Protein AF-X1F6V5-F1 (afdb_monomer_lite)

Foldseek 3Di:
DDPLQVVLLVLLLVLVLLLQVLDPPHDPCVNVVLVPDPDLLVNLLVLLVPDPDDPVLSVVLVPPPDSSVSSVSSSVVSVVSSVVSVVVVVVVVVVVVVVVVVVVVVVVVVVVVVVCVVVCVVVVVVVVVVVVVVVCVVVVDDPPPDD

Secondary structure (DSSP, 8-state):
--HHHHHHHHHHHHHHHHHHHH-TTS-THHHHHHHT---HHHHHHHHHHHS---HHHHHHHHH---HHHHHHHHHHHHHHHHHHHHHHHHHHHHHHHHHHHHHHHHHHHHHHHHHHHHTTHHHHHHHHHHHHHHHHHHTT-------

Radius of gyration: 32.86 Å; chains: 1; bounding box: 62×50×83 Å

Structure (mmCIF, N/CA/C/O backbone):
data_AF-X1F6V5-F1
#
_entry.id   AF-X1F6V5-F1
#
loop_
_atom_site.group_PDB
_atom_site.id
_atom_site.type_symbol
_atom_site.label_atom_id
_atom_site.label_alt_id
_atom_site.label_comp_id
_atom_site.label_asym_id
_atom_site.label_entity_id
_atom_site.label_seq_id
_atom_site.pdbx_PDB_ins_code
_atom_site.Cartn_x
_atom_site.Cartn_y
_atom_site.Cartn_z
_atom_site.occupancy
_atom_site.B_iso_or_equiv
_atom_site.auth_seq_id
_atom_site.auth_comp_id
_atom_site.auth_asym_id
_atom_site.auth_atom_id
_atom_site.pdbx_PDB_model_num
ATOM 1 N N . MET A 1 1 ? -9.679 10.396 25.528 1.00 66.31 1 MET A N 1
ATOM 2 C CA . MET A 1 1 ? -8.778 9.660 24.615 1.00 66.31 1 MET A CA 1
ATOM 3 C C . MET A 1 1 ? -7.418 9.523 25.289 1.00 66.31 1 MET A C 1
ATOM 5 O O . MET A 1 1 ? -6.952 10.514 25.836 1.00 66.31 1 MET A O 1
ATOM 9 N N . THR A 1 2 ? -6.822 8.331 25.355 1.00 87.62 2 THR A N 1
ATOM 10 C CA . THR A 1 2 ? -5.518 8.136 26.024 1.00 87.62 2 THR A CA 1
ATOM 11 C C . THR A 1 2 ? -4.363 8.559 25.106 1.00 87.62 2 THR A C 1
ATOM 13 O O . THR A 1 2 ? -4.509 8.528 23.884 1.00 87.62 2 THR A O 1
ATOM 16 N N . LYS A 1 3 ? -3.201 8.927 25.674 1.00 88.06 3 LYS A N 1
ATOM 17 C CA . LYS A 1 3 ? -1.995 9.270 24.888 1.00 88.06 3 LYS A CA 1
ATOM 18 C C . LYS A 1 3 ? -1.579 8.134 23.943 1.00 88.06 3 LYS A C 1
ATOM 20 O O . LYS A 1 3 ? -1.237 8.390 22.794 1.00 88.06 3 LYS A O 1
ATOM 25 N N . ASN A 1 4 ? -1.678 6.887 24.406 1.00 89.12 4 ASN A N 1
ATOM 26 C CA . ASN A 1 4 ? -1.361 5.708 23.596 1.00 89.12 4 ASN A CA 1
ATOM 27 C C . ASN A 1 4 ? -2.299 5.570 22.391 1.00 89.12 4 ASN A C 1
ATOM 29 O O . ASN A 1 4 ? -1.832 5.326 21.285 1.00 89.12 4 ASN A O 1
ATOM 33 N N . LEU A 1 5 ? -3.605 5.789 22.576 1.00 91.62 5 LEU A N 1
ATOM 34 C CA . LEU A 1 5 ? -4.574 5.709 21.482 1.00 91.62 5 LEU A CA 1
ATOM 35 C C . LEU A 1 5 ? -4.340 6.799 20.424 1.00 91.62 5 LEU A C 1
ATOM 37 O O . LEU A 1 5 ? -4.456 6.533 19.234 1.00 91.62 5 LEU A O 1
ATOM 41 N N . GLN A 1 6 ? -3.972 8.013 20.841 1.00 92.06 6 GLN A N 1
ATOM 42 C CA . GLN A 1 6 ? -3.606 9.080 19.902 1.00 92.06 6 GLN A CA 1
ATOM 43 C C . GLN A 1 6 ? -2.356 8.723 19.093 1.00 92.06 6 GLN A C 1
ATOM 45 O O . GLN A 1 6 ? -2.362 8.859 17.872 1.00 92.06 6 GLN A O 1
ATOM 50 N N . ALA A 1 7 ? -1.308 8.220 19.753 1.00 92.62 7 ALA A N 1
ATOM 51 C CA . ALA A 1 7 ? -0.093 7.774 19.073 1.00 92.62 7 ALA A CA 1
ATOM 52 C C . ALA A 1 7 ? -0.384 6.654 18.060 1.00 92.62 7 ALA A C 1
ATOM 54 O O . ALA A 1 7 ? 0.142 6.662 16.947 1.00 92.62 7 ALA A O 1
ATOM 55 N N . LEU A 1 8 ? -1.271 5.726 18.423 1.00 93.88 8 LEU A N 1
ATOM 56 C CA . LEU A 1 8 ? -1.675 4.623 17.564 1.00 93.88 8 LEU A CA 1
ATOM 57 C C . LEU A 1 8 ? -2.417 5.102 16.311 1.00 93.88 8 LEU A C 1
ATOM 59 O O . LEU A 1 8 ? -2.131 4.624 15.219 1.00 93.88 8 LEU A O 1
ATOM 63 N N . ILE A 1 9 ? -3.312 6.083 16.438 1.00 95.19 9 ILE A N 1
ATOM 64 C CA . ILE A 1 9 ? -4.006 6.675 15.283 1.00 95.19 9 ILE A CA 1
ATOM 65 C C . ILE A 1 9 ? -3.029 7.348 14.334 1.00 95.19 9 ILE A C 1
ATOM 67 O O . ILE A 1 9 ? -3.116 7.131 13.128 1.00 95.19 9 ILE A O 1
ATOM 71 N N . VAL A 1 10 ? -2.083 8.127 14.865 1.00 94.56 10 VAL A N 1
ATOM 72 C CA . VAL A 1 10 ? -1.047 8.767 14.044 1.00 94.56 10 VAL A CA 1
ATOM 73 C C . VAL A 1 10 ? -0.252 7.708 13.280 1.00 94.56 10 VAL A C 1
ATOM 75 O O . VAL A 1 10 ? -0.081 7.826 12.069 1.00 94.56 10 VAL A O 1
ATOM 78 N N . SER A 1 11 ? 0.174 6.641 13.960 1.00 94.56 11 SER A N 1
ATOM 79 C CA . SER A 1 11 ? 0.922 5.544 13.338 1.00 94.56 11 SER A CA 1
ATOM 80 C C . SER A 1 11 ? 0.114 4.822 12.251 1.00 94.56 11 SER A C 1
ATOM 82 O O . SER A 1 11 ? 0.615 4.626 11.144 1.00 94.56 11 SER A O 1
ATOM 84 N N . VAL A 1 12 ? -1.147 4.479 12.531 1.00 96.31 12 V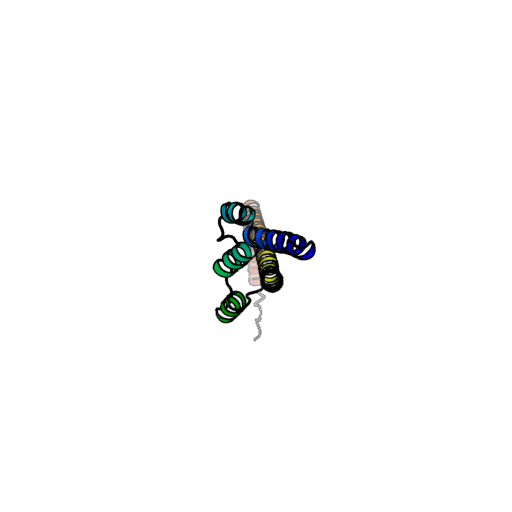AL A N 1
ATOM 85 C CA . VAL A 1 12 ? -2.042 3.806 11.578 1.00 96.31 12 VAL A CA 1
ATOM 86 C C . VAL A 1 12 ? -2.307 4.684 10.355 1.00 96.31 12 VAL A C 1
ATOM 88 O O . VAL A 1 12 ? -2.215 4.192 9.232 1.00 96.31 12 VAL A O 1
ATOM 91 N N . ARG A 1 13 ? -2.567 5.984 10.539 1.00 95.94 13 ARG A N 1
ATOM 92 C CA . ARG A 1 13 ? -2.755 6.924 9.422 1.00 95.94 13 ARG A CA 1
ATOM 93 C C . ARG A 1 13 ? -1.509 7.037 8.557 1.00 95.94 13 ARG A C 1
ATOM 95 O O . ARG A 1 13 ? -1.604 6.950 7.339 1.00 95.94 13 ARG A O 1
ATOM 102 N N . GLN A 1 14 ? -0.333 7.174 9.167 1.00 95.56 14 GLN A N 1
ATOM 103 C CA . GLN A 1 14 ? 0.930 7.236 8.427 1.00 95.56 14 GLN A CA 1
ATOM 104 C C . GLN A 1 14 ? 1.170 5.971 7.596 1.00 95.56 14 GLN A C 1
ATOM 106 O O . GLN A 1 14 ? 1.543 6.065 6.425 1.00 95.56 14 GLN A O 1
ATOM 111 N N . ALA A 1 15 ? 0.931 4.793 8.176 1.00 95.50 15 ALA A N 1
ATOM 112 C CA . ALA A 1 15 ? 1.067 3.528 7.463 1.00 95.50 15 ALA A CA 1
ATOM 113 C C . ALA A 1 15 ? 0.046 3.406 6.319 1.00 95.50 15 ALA A C 1
ATOM 115 O O . ALA A 1 15 ? 0.418 3.050 5.203 1.00 95.50 15 ALA A O 1
ATOM 116 N N . ALA A 1 16 ? -1.215 3.768 6.558 1.00 95.12 16 ALA A N 1
ATOM 117 C CA . ALA A 1 16 ? -2.259 3.750 5.539 1.00 95.12 16 ALA A CA 1
ATOM 118 C C . ALA A 1 16 ? -1.975 4.729 4.386 1.00 95.12 16 ALA A C 1
ATOM 120 O O . ALA A 1 16 ? -2.078 4.334 3.229 1.00 95.12 16 ALA A O 1
ATOM 121 N N . ASN A 1 17 ? -1.519 5.954 4.667 1.00 94.62 17 ASN A N 1
ATOM 122 C CA . ASN A 1 17 ? -1.116 6.917 3.634 1.00 94.62 17 ASN A CA 1
ATOM 123 C C . ASN A 1 17 ? 0.026 6.377 2.756 1.00 94.62 17 ASN A C 1
ATOM 125 O O . ASN A 1 17 ? 0.019 6.563 1.540 1.00 94.62 17 ASN A O 1
ATOM 129 N N . ARG A 1 18 ? 0.992 5.655 3.342 1.00 94.06 18 ARG A N 1
ATOM 130 C CA . ARG A 1 18 ? 2.048 4.981 2.567 1.00 94.06 18 ARG A CA 1
ATOM 131 C C . ARG A 1 18 ? 1.502 3.860 1.687 1.00 94.06 18 ARG A C 1
ATOM 133 O O . ARG A 1 18 ? 1.924 3.734 0.542 1.00 94.06 18 ARG A O 1
ATOM 140 N N . VAL A 1 19 ? 0.561 3.069 2.203 1.00 93.25 19 VAL A N 1
ATOM 141 C CA . VAL A 1 19 ? -0.123 2.030 1.420 1.00 93.25 19 VAL A CA 1
ATOM 142 C C . VAL A 1 19 ? -0.877 2.649 0.242 1.00 93.25 19 VAL A C 1
ATOM 144 O O . VAL A 1 19 ? -0.749 2.139 -0.868 1.00 93.25 19 VAL A O 1
ATOM 147 N N . ILE A 1 20 ? -1.597 3.757 0.452 1.00 92.75 20 ILE A N 1
ATOM 148 C CA . ILE A 1 20 ? -2.302 4.489 -0.613 1.00 92.75 20 ILE A CA 1
ATOM 149 C C . ILE A 1 20 ? -1.306 4.962 -1.679 1.00 92.75 20 ILE A C 1
ATOM 151 O O . ILE A 1 20 ? -1.488 4.657 -2.852 1.00 92.75 20 ILE A O 1
ATOM 155 N N . ALA A 1 21 ? -0.207 5.609 -1.278 1.00 91.31 21 ALA A N 1
ATOM 156 C CA . ALA A 1 21 ? 0.800 6.129 -2.207 1.00 91.31 21 ALA A CA 1
ATOM 157 C C . ALA A 1 21 ? 1.486 5.044 -3.060 1.00 91.31 21 ALA A C 1
ATOM 159 O O . ALA A 1 21 ? 1.905 5.309 -4.184 1.00 91.31 21 ALA A O 1
ATOM 160 N N . LEU A 1 22 ? 1.617 3.823 -2.533 1.00 90.75 22 LEU A N 1
ATOM 161 C CA . LEU A 1 22 ? 2.210 2.688 -3.246 1.00 90.75 22 LEU A CA 1
ATOM 162 C C . LEU A 1 22 ? 1.180 1.829 -3.992 1.00 90.75 22 LEU A C 1
ATOM 164 O O . LEU A 1 22 ? 1.570 0.873 -4.661 1.00 90.75 22 LEU A O 1
ATOM 168 N N . SER A 1 23 ? -0.115 2.140 -3.881 1.00 88.31 23 SER A N 1
ATOM 169 C CA . SER A 1 23 ? -1.199 1.382 -4.507 1.00 88.31 23 SER A CA 1
ATOM 170 C C . SER A 1 23 ? -1.731 2.126 -5.735 1.00 88.31 23 SER A C 1
ATOM 172 O O . SER A 1 23 ? -2.522 3.053 -5.587 1.00 88.31 23 SER A O 1
ATOM 174 N N . PRO A 1 24 ? -1.395 1.696 -6.966 1.00 81.75 24 PRO A N 1
ATOM 175 C CA . PRO A 1 24 ? -1.770 2.422 -8.184 1.00 81.75 24 PRO A CA 1
ATOM 176 C C . PRO A 1 24 ? -3.284 2.484 -8.433 1.00 81.75 24 PRO A C 1
ATOM 178 O O . PRO A 1 24 ? -3.754 3.291 -9.226 1.00 81.75 24 PRO A O 1
ATOM 181 N N . SER A 1 25 ? -4.047 1.585 -7.808 1.00 83.69 25 SER A N 1
ATOM 182 C CA . SER A 1 25 ? -5.497 1.465 -7.966 1.00 83.69 25 SER A CA 1
ATOM 183 C C . SER A 1 25 ? -6.298 2.328 -6.990 1.00 83.69 25 SER A C 1
ATOM 185 O O . SER A 1 25 ? -7.525 2.312 -7.054 1.00 83.69 25 SER A O 1
ATOM 187 N N . VAL A 1 26 ? -5.640 3.016 -6.052 1.00 86.62 26 VAL A N 1
ATOM 188 C CA . VAL A 1 26 ? -6.312 3.819 -5.025 1.00 86.62 26 VAL A CA 1
ATOM 189 C C . VAL A 1 26 ? -6.233 5.302 -5.407 1.00 86.62 26 VAL A C 1
ATOM 191 O O . VAL A 1 26 ? -5.128 5.798 -5.615 1.00 86.62 26 VAL A O 1
ATOM 194 N N . PRO A 1 27 ? -7.369 6.021 -5.499 1.00 88.50 27 PRO A N 1
ATOM 195 C CA . PRO A 1 27 ? -7.370 7.458 -5.776 1.00 88.50 27 PRO A CA 1
ATOM 196 C C . PRO A 1 27 ? -6.678 8.265 -4.670 1.00 88.50 27 PRO A C 1
ATOM 198 O O . PRO A 1 27 ? -6.800 7.931 -3.489 1.00 88.50 27 PRO A O 1
ATOM 201 N N . GLU A 1 28 ? -6.004 9.361 -5.028 1.00 82.56 28 GLU A N 1
ATOM 202 C CA . GLU A 1 28 ? -5.315 10.230 -4.058 1.00 82.56 28 GLU A CA 1
ATOM 203 C C . GLU A 1 28 ? -6.287 10.861 -3.046 1.00 82.56 28 GLU A C 1
ATOM 205 O O . GLU A 1 28 ? -5.932 11.083 -1.885 1.00 82.56 28 GLU A O 1
ATOM 210 N N . GLU A 1 29 ? -7.546 11.072 -3.442 1.00 88.50 29 GLU A N 1
ATOM 211 C CA . GLU A 1 29 ? -8.618 11.592 -2.590 1.00 88.50 29 GLU A CA 1
ATOM 212 C C . GLU A 1 29 ? -8.909 10.680 -1.386 1.00 88.50 29 GLU A C 1
ATOM 214 O O . GLU A 1 29 ? -9.432 11.145 -0.369 1.00 88.50 29 GLU A O 1
ATOM 219 N N . ALA A 1 30 ? -8.533 9.396 -1.451 1.00 89.25 30 ALA A N 1
ATOM 220 C CA . ALA A 1 30 ? -8.674 8.467 -0.333 1.00 89.25 30 ALA A CA 1
ATOM 221 C C . ALA A 1 30 ? -7.877 8.919 0.903 1.00 89.25 30 ALA A C 1
ATOM 223 O O . ALA A 1 30 ? -8.351 8.752 2.028 1.00 89.25 30 ALA A O 1
ATOM 224 N N . SER A 1 31 ? -6.711 9.546 0.708 1.00 90.62 31 SER A N 1
ATOM 225 C CA . SER A 1 31 ? -5.897 10.095 1.801 1.00 90.62 31 SER A CA 1
ATOM 226 C C . SER A 1 31 ? -6.614 11.253 2.502 1.00 90.62 31 SER A C 1
ATOM 228 O O . SER A 1 31 ? -6.588 11.360 3.725 1.00 90.62 31 SER A O 1
ATOM 230 N N . VAL A 1 32 ? -7.328 12.092 1.743 1.00 91.69 32 VAL A N 1
ATOM 231 C CA . VAL A 1 32 ? -8.113 13.205 2.303 1.00 91.69 32 VAL A CA 1
ATOM 232 C C . VAL A 1 32 ? -9.260 12.675 3.162 1.00 91.69 32 VAL A C 1
ATOM 234 O O . VAL A 1 32 ? -9.495 13.174 4.262 1.00 91.69 32 VAL A O 1
ATOM 237 N N . LEU A 1 33 ? -9.961 11.641 2.691 1.00 91.00 33 LEU A N 1
ATOM 238 C CA . LEU A 1 33 ? -11.016 10.991 3.471 1.00 91.00 33 LEU A CA 1
ATOM 239 C C . LEU A 1 33 ? -10.462 10.383 4.762 1.00 91.00 33 LEU A C 1
ATOM 241 O O . LEU A 1 33 ? -11.051 10.586 5.820 1.00 91.00 33 LEU A O 1
ATOM 245 N N . LEU A 1 34 ? -9.317 9.701 4.688 1.00 93.81 34 LEU A N 1
ATOM 246 C CA . LEU A 1 34 ? -8.657 9.082 5.836 1.00 93.81 34 LEU A CA 1
ATOM 247 C C . LEU A 1 34 ? -8.333 10.095 6.950 1.00 93.81 34 LEU A C 1
ATOM 249 O O . LEU A 1 34 ? -8.571 9.815 8.127 1.00 93.81 34 LEU A O 1
ATOM 253 N N . GLU A 1 35 ? -7.818 11.276 6.595 1.00 93.25 35 GLU A N 1
ATOM 254 C CA . GLU A 1 35 ? -7.440 12.307 7.572 1.00 93.25 35 GLU A CA 1
ATOM 255 C C . GLU A 1 35 ? -8.641 12.916 8.310 1.00 93.25 35 GLU A C 1
ATOM 257 O O . GLU A 1 35 ? -8.530 13.283 9.486 1.00 93.25 35 GLU A O 1
ATOM 262 N N . ASN A 1 36 ? -9.805 12.955 7.659 1.00 94.00 36 ASN A N 1
ATOM 263 C CA . ASN A 1 36 ? -11.037 13.505 8.227 1.00 94.00 36 ASN A CA 1
ATOM 264 C C . ASN A 1 36 ? -11.747 12.547 9.205 1.00 94.00 36 ASN A C 1
ATOM 266 O O . ASN A 1 36 ? -12.693 12.949 9.881 1.00 94.00 36 ASN A O 1
ATOM 270 N N . ILE A 1 37 ? -11.316 11.284 9.317 1.00 94.69 37 ILE A N 1
ATOM 271 C CA . ILE A 1 37 ? -11.939 10.315 10.230 1.00 94.69 37 ILE A CA 1
ATOM 272 C C . ILE A 1 37 ? -11.352 10.459 11.638 1.00 94.69 37 ILE A C 1
ATOM 274 O O . ILE A 1 37 ? -10.300 9.901 11.952 1.00 94.69 37 ILE A O 1
ATOM 278 N N . GLU A 1 38 ? -12.041 11.190 12.512 1.00 90.56 38 GLU A N 1
ATOM 279 C CA . GLU A 1 38 ? -11.600 11.420 13.898 1.00 90.56 38 GLU A CA 1
ATOM 280 C C . GLU A 1 38 ? -11.899 10.246 14.840 1.00 90.56 38 GLU A C 1
ATOM 282 O O . GLU A 1 38 ? -11.177 10.007 15.812 1.00 90.56 38 GLU A O 1
ATOM 287 N N . ASN A 1 39 ? -12.978 9.504 14.573 1.00 93.81 39 ASN A N 1
ATOM 288 C CA . ASN A 1 39 ? -13.392 8.402 15.430 1.00 93.81 39 ASN A CA 1
ATOM 289 C C . ASN A 1 39 ? -12.467 7.179 15.223 1.00 93.81 39 ASN A C 1
ATOM 291 O O . ASN A 1 39 ? -12.380 6.676 14.102 1.00 93.81 39 ASN A O 1
ATOM 295 N N . PRO A 1 40 ? -11.823 6.645 16.281 1.00 93.06 40 PRO A N 1
ATOM 296 C CA . PRO A 1 40 ? -10.871 5.534 16.164 1.00 93.06 40 PRO A CA 1
ATOM 297 C C . PRO A 1 40 ? -11.491 4.243 15.618 1.00 93.06 40 PRO A C 1
ATOM 299 O O . PRO A 1 40 ? -10.854 3.534 14.841 1.00 93.06 40 PRO A O 1
ATOM 302 N N . SER A 1 41 ? -12.734 3.945 16.007 1.00 93.56 41 SER A N 1
ATOM 303 C CA . SER A 1 41 ? -13.464 2.784 15.495 1.00 93.56 41 SER A CA 1
ATOM 304 C C . SER A 1 41 ? -13.803 2.970 14.025 1.00 93.56 41 SER A C 1
ATOM 306 O O . SER A 1 41 ? -13.528 2.083 13.228 1.00 93.56 41 SER A O 1
ATOM 308 N N . ALA A 1 42 ? -14.312 4.147 13.647 1.00 94.50 42 ALA A N 1
ATOM 309 C CA . ALA A 1 42 ? -14.624 4.446 12.252 1.00 94.50 42 ALA A CA 1
ATOM 310 C C . ALA A 1 42 ? -13.374 4.391 11.360 1.00 94.50 42 ALA A C 1
ATOM 312 O O . ALA A 1 42 ? -13.452 3.919 10.230 1.00 94.50 42 ALA A O 1
ATOM 313 N N . LEU A 1 43 ? -12.216 4.824 11.872 1.00 95.25 43 LEU A N 1
ATOM 314 C CA . LEU A 1 43 ? -10.936 4.721 11.169 1.00 95.25 43 LEU A CA 1
ATOM 315 C C . LEU A 1 43 ? -10.566 3.257 10.917 1.00 95.25 43 LEU A C 1
ATOM 317 O O . LEU A 1 43 ? -10.206 2.890 9.800 1.00 95.25 43 LEU A O 1
ATOM 321 N N . ALA A 1 44 ? -10.672 2.418 11.946 1.00 94.19 44 ALA A N 1
ATOM 322 C CA . ALA A 1 44 ? -10.400 0.994 11.826 1.00 94.19 44 ALA A CA 1
ATOM 323 C C . ALA A 1 44 ? -11.377 0.303 10.857 1.00 94.19 44 ALA A C 1
ATOM 325 O O . ALA A 1 44 ? -10.945 -0.493 10.028 1.00 94.19 44 ALA A O 1
ATOM 326 N N . ASP A 1 45 ? -12.665 0.645 10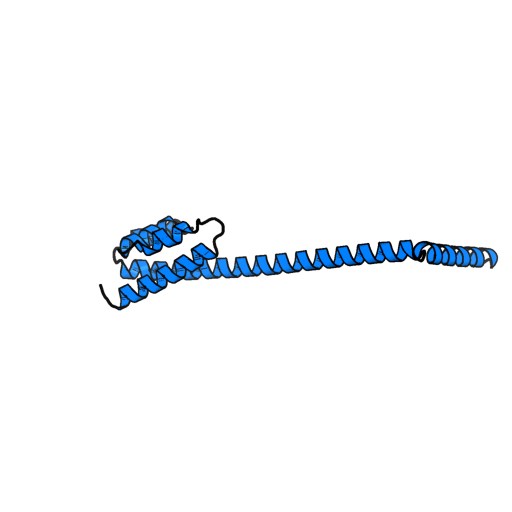.909 1.00 92.75 45 ASP A N 1
ATOM 327 C CA . ASP A 1 45 ? -13.697 0.065 10.045 1.00 92.75 45 ASP A CA 1
ATOM 328 C C . ASP A 1 45 ? -13.504 0.483 8.581 1.00 92.75 45 ASP A C 1
ATOM 330 O O . ASP A 1 45 ? -13.561 -0.353 7.677 1.00 92.75 45 ASP A O 1
ATOM 334 N N . PHE A 1 46 ? -13.189 1.760 8.343 1.00 93.12 46 PHE A N 1
ATOM 335 C CA . PHE A 1 46 ? -12.858 2.274 7.016 1.00 93.12 46 PHE A CA 1
ATOM 336 C C . PHE A 1 46 ? -11.650 1.545 6.419 1.00 93.12 46 PHE A C 1
ATOM 338 O O . PHE A 1 46 ? -11.690 1.104 5.269 1.00 93.12 46 PHE A O 1
ATOM 345 N N . LEU A 1 47 ? -10.582 1.369 7.200 1.00 93.75 47 LEU A N 1
ATOM 346 C CA . LEU A 1 47 ? -9.388 0.661 6.743 1.00 93.75 47 LEU A CA 1
ATOM 347 C C . LEU A 1 47 ? -9.662 -0.829 6.505 1.00 93.75 47 LEU A C 1
ATOM 349 O O . LEU A 1 47 ? -9.268 -1.357 5.468 1.00 93.75 47 LEU A O 1
ATOM 353 N N . ALA A 1 48 ? -10.386 -1.506 7.400 1.00 92.19 48 ALA A N 1
ATOM 354 C CA . ALA A 1 48 ? -10.729 -2.923 7.249 1.00 92.19 48 ALA A CA 1
ATOM 355 C C . ALA A 1 48 ? -11.606 -3.192 6.011 1.00 92.19 48 ALA A C 1
ATOM 357 O O . ALA A 1 48 ? -11.469 -4.233 5.357 1.00 92.19 48 ALA A O 1
ATOM 358 N N . ALA A 1 49 ? -12.491 -2.252 5.666 1.00 89.75 49 ALA A N 1
ATOM 359 C CA . ALA A 1 49 ? -13.326 -2.340 4.475 1.00 89.75 49 ALA A CA 1
ATOM 360 C C . ALA A 1 49 ? -12.498 -2.240 3.183 1.00 89.75 49 ALA A C 1
ATOM 362 O O . ALA A 1 49 ? -12.699 -3.045 2.271 1.00 89.75 49 ALA A O 1
ATOM 363 N N . ASN A 1 50 ? -11.549 -1.300 3.132 1.00 89.06 50 ASN A N 1
ATOM 364 C CA . ASN A 1 50 ? -10.796 -0.966 1.920 1.00 89.06 50 ASN A CA 1
ATOM 365 C C . ASN A 1 50 ? -9.505 -1.776 1.734 1.00 89.06 50 ASN A C 1
ATOM 367 O O . ASN A 1 50 ? -9.042 -1.940 0.607 1.00 89.06 50 ASN A O 1
ATOM 371 N N . LEU A 1 51 ? -8.921 -2.320 2.804 1.00 87.06 51 LEU A N 1
ATOM 372 C CA . LEU A 1 51 ? -7.771 -3.208 2.681 1.00 87.06 51 LEU A CA 1
ATOM 373 C C . LEU A 1 51 ? -8.182 -4.562 2.085 1.00 87.06 51 LEU A C 1
ATOM 375 O O . LEU A 1 51 ? -9.227 -5.147 2.407 1.00 87.06 51 LEU A O 1
ATOM 379 N N . SER A 1 52 ? -7.309 -5.087 1.227 1.00 86.19 52 SER A N 1
ATOM 380 C CA . SER A 1 52 ? -7.438 -6.422 0.637 1.00 86.19 52 SER A CA 1
ATOM 381 C C . SER A 1 52 ? -6.991 -7.490 1.634 1.00 86.19 52 SER A C 1
ATOM 383 O O . SER A 1 52 ? -5.936 -8.097 1.492 1.00 86.19 52 SER A O 1
ATOM 385 N N . LEU A 1 53 ? -7.801 -7.687 2.673 1.00 88.31 53 LEU A N 1
ATOM 386 C CA . LEU A 1 53 ? -7.564 -8.677 3.720 1.00 88.31 53 LEU A CA 1
ATOM 387 C C . LEU A 1 53 ? -8.410 -9.937 3.501 1.00 88.31 53 LEU A C 1
ATOM 389 O O . LEU A 1 53 ? -9.552 -9.832 3.034 1.00 88.31 53 LEU A O 1
ATOM 393 N N . PRO A 1 54 ? -7.902 -11.117 3.893 1.00 91.69 54 PRO A N 1
ATOM 394 C CA . PRO A 1 54 ? -8.698 -12.333 3.979 1.00 91.69 54 PRO A CA 1
ATOM 395 C C . PRO A 1 54 ? -9.962 -12.142 4.832 1.00 91.69 54 PRO A C 1
ATOM 397 O O . PRO A 1 54 ? -9.956 -11.422 5.832 1.00 91.69 54 PRO A O 1
ATOM 400 N N . VAL A 1 55 ? -11.056 -12.819 4.467 1.00 92.81 55 VAL A N 1
ATOM 401 C CA . VAL A 1 55 ? -12.358 -12.682 5.153 1.00 92.81 55 VAL A CA 1
ATOM 402 C C . VAL A 1 55 ? -12.258 -13.011 6.647 1.00 92.81 55 VAL A C 1
ATOM 404 O O . VAL A 1 55 ? -12.858 -12.325 7.469 1.00 92.81 55 VAL A O 1
ATOM 407 N N . ASN A 1 56 ? -11.457 -14.011 7.015 1.00 93.19 56 ASN A N 1
ATOM 408 C CA . ASN A 1 56 ? -11.199 -14.368 8.410 1.00 93.19 56 ASN A CA 1
ATOM 409 C C . ASN A 1 56 ? -10.526 -13.232 9.195 1.00 93.19 56 ASN A C 1
ATOM 411 O O . ASN A 1 56 ? -10.861 -13.023 10.355 1.00 93.19 56 ASN A O 1
ATOM 415 N N . GLU A 1 57 ? -9.614 -12.476 8.581 1.00 91.44 57 GLU A N 1
ATOM 416 C CA . GLU A 1 57 ? -8.999 -11.314 9.232 1.00 91.44 57 GLU A CA 1
ATOM 417 C C . GLU A 1 57 ? -10.009 -10.174 9.371 1.00 91.44 57 GLU A C 1
ATOM 419 O O . GLU A 1 57 ? -10.127 -9.590 10.446 1.00 91.44 57 GLU A O 1
ATOM 424 N N . LYS A 1 58 ? -10.817 -9.909 8.333 1.00 92.56 58 LYS A N 1
ATOM 425 C CA . LYS A 1 58 ? -11.910 -8.920 8.407 1.00 92.56 58 LYS A CA 1
ATOM 426 C C . LYS A 1 58 ? -12.893 -9.239 9.539 1.00 92.56 58 LYS A C 1
ATOM 428 O O . LYS A 1 58 ? -13.302 -8.335 10.264 1.00 92.56 58 LYS A O 1
ATOM 433 N N . GLN A 1 59 ? -13.209 -10.517 9.744 1.00 93.00 59 GLN A N 1
ATOM 434 C CA . GLN A 1 59 ? -14.047 -10.963 10.857 1.00 93.00 59 GLN A CA 1
ATOM 435 C C . GLN A 1 59 ? -13.399 -10.683 12.224 1.00 93.00 59 GLN A C 1
ATOM 437 O O . GLN A 1 59 ? -14.063 -10.174 13.124 1.00 93.00 59 GLN A O 1
ATOM 442 N N . GLN A 1 60 ? -12.092 -10.920 12.373 1.00 92.81 60 GLN A N 1
ATOM 443 C CA . GLN A 1 60 ? -11.369 -10.612 13.615 1.00 92.81 60 GLN A CA 1
ATOM 444 C C . GLN A 1 60 ? -11.374 -9.115 13.964 1.00 92.81 60 GLN A C 1
ATOM 446 O O . GLN A 1 60 ? -11.308 -8.764 15.145 1.00 92.81 60 GLN A O 1
ATOM 451 N N . PHE A 1 61 ? -11.437 -8.231 12.963 1.00 93.75 61 PHE A N 1
ATOM 452 C CA . PHE A 1 61 ? -11.618 -6.795 13.184 1.00 93.75 61 PHE A CA 1
ATOM 453 C C . PHE A 1 61 ? -13.030 -6.460 13.675 1.00 93.75 61 PHE A C 1
ATOM 455 O O . PHE A 1 61 ? -13.164 -5.659 14.598 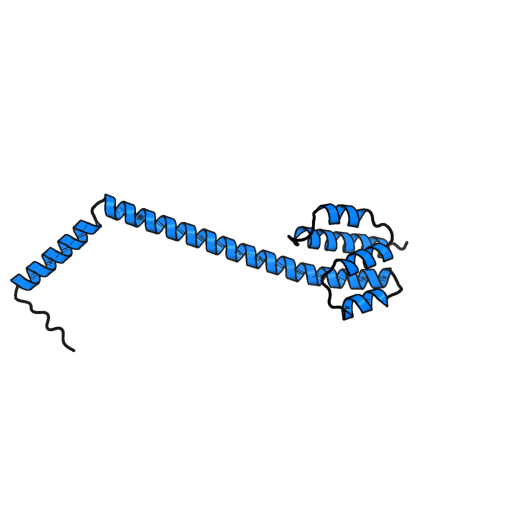1.00 93.75 61 PHE A O 1
ATOM 462 N N . LEU A 1 62 ? -14.061 -7.090 13.101 1.00 92.06 62 LEU A N 1
ATOM 463 C CA . LEU A 1 62 ? -15.461 -6.893 13.500 1.00 92.06 62 LEU A CA 1
ATOM 464 C C . LEU A 1 62 ? -15.745 -7.369 14.932 1.00 92.06 62 LEU A C 1
ATOM 466 O O . LEU A 1 62 ? -16.519 -6.740 15.648 1.00 92.06 62 LEU A O 1
ATOM 470 N N . GLU A 1 63 ? -15.110 -8.460 15.358 1.00 94.50 63 GLU A N 1
ATOM 471 C CA . GLU A 1 63 ? -15.288 -9.037 16.698 1.00 94.50 63 GLU A CA 1
ATOM 472 C C . GLU A 1 63 ? -14.525 -8.281 17.797 1.00 94.50 63 GLU A C 1
ATOM 474 O O . GLU A 1 63 ? -14.855 -8.392 18.979 1.00 94.50 63 GLU A O 1
ATOM 479 N N . GLU A 1 64 ? -13.509 -7.493 17.436 1.00 95.69 64 GLU A N 1
ATOM 480 C CA . GLU A 1 64 ? -12.721 -6.725 18.397 1.00 95.69 64 GLU A CA 1
ATOM 481 C C . GLU A 1 64 ? -13.437 -5.429 18.779 1.00 95.69 64 GLU A C 1
ATOM 483 O O . GLU A 1 64 ? -13.317 -4.415 18.096 1.00 95.69 64 GLU A O 1
ATOM 488 N N . LEU A 1 65 ? -14.174 -5.433 19.888 1.00 93.81 65 LEU A N 1
ATOM 489 C CA . LEU A 1 65 ? -14.956 -4.274 20.332 1.00 93.81 65 LEU A CA 1
ATOM 490 C C . LEU A 1 65 ? -14.101 -3.124 20.886 1.00 93.81 65 LEU A C 1
ATOM 492 O O . LEU A 1 65 ? -14.574 -1.988 20.905 1.00 93.81 65 LEU A O 1
ATOM 4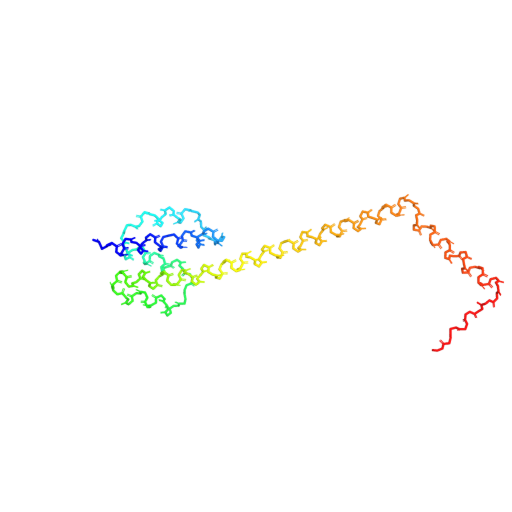96 N N . ASP A 1 66 ? -12.864 -3.390 21.319 1.00 94.38 66 ASP A N 1
ATOM 497 C CA . ASP A 1 66 ? -11.956 -2.358 21.824 1.00 94.38 66 ASP A CA 1
ATOM 498 C C . ASP A 1 66 ? -11.279 -1.613 20.655 1.00 94.38 66 ASP A C 1
ATOM 500 O O . ASP A 1 66 ? -10.467 -2.204 19.933 1.00 94.38 66 ASP A O 1
ATOM 504 N N . PRO A 1 67 ? -11.544 -0.304 20.467 1.00 91.75 67 PRO A N 1
ATOM 505 C CA . PRO A 1 67 ? -10.972 0.460 19.361 1.00 91.75 67 PRO A CA 1
ATOM 506 C C . PRO A 1 67 ? -9.441 0.517 19.399 1.00 91.75 67 PRO A C 1
ATOM 508 O O . PRO A 1 67 ? -8.807 0.564 18.346 1.00 91.75 67 PRO A O 1
ATOM 511 N N . ALA A 1 68 ? -8.832 0.500 20.591 1.00 93.94 68 ALA A N 1
ATOM 512 C CA . ALA A 1 68 ? -7.380 0.518 20.722 1.00 93.94 68 ALA A CA 1
ATOM 513 C C . ALA A 1 68 ? -6.780 -0.794 20.210 1.00 93.94 68 ALA A C 1
ATOM 515 O O . ALA A 1 68 ? -5.923 -0.776 19.330 1.00 93.94 68 ALA A O 1
ATOM 516 N N . LYS A 1 69 ? -7.302 -1.937 20.666 1.00 95.12 69 LYS A N 1
ATOM 517 C CA . LYS A 1 69 ? -6.854 -3.257 20.192 1.00 95.12 69 LYS A CA 1
ATOM 518 C C . LYS A 1 69 ? -7.126 -3.460 18.707 1.00 95.12 69 LYS A C 1
ATOM 520 O O . LYS A 1 69 ? -6.310 -4.057 18.004 1.00 95.12 69 LYS A O 1
ATOM 525 N N . ARG A 1 70 ? -8.252 -2.946 18.203 1.00 95.00 70 ARG A N 1
ATOM 526 C CA . ARG A 1 70 ? -8.580 -3.006 16.774 1.00 95.00 70 ARG A CA 1
ATOM 527 C C . ARG A 1 70 ? -7.550 -2.244 15.942 1.00 95.00 70 ARG A C 1
ATOM 529 O O . ARG A 1 70 ? -7.066 -2.768 14.942 1.00 95.00 70 ARG A O 1
ATOM 536 N N . LEU A 1 71 ? -7.161 -1.048 16.381 1.00 95.25 71 LEU A N 1
ATOM 537 C CA . LEU A 1 71 ? -6.120 -0.257 15.727 1.00 95.25 71 LEU A CA 1
ATOM 538 C C . LEU A 1 71 ? -4.713 -0.869 15.870 1.00 95.25 71 LEU A C 1
ATOM 540 O O . LEU A 1 71 ? -3.915 -0.751 14.945 1.00 95.25 71 LEU A O 1
ATOM 544 N N . GLU A 1 72 ? -4.406 -1.571 16.965 1.00 95.00 72 GLU A N 1
ATOM 545 C CA . GLU A 1 72 ? -3.147 -2.322 17.114 1.00 95.00 72 GLU A CA 1
ATOM 546 C C . GLU A 1 72 ? -3.059 -3.449 16.080 1.00 95.00 72 GLU A C 1
ATOM 548 O O . GLU A 1 72 ? -2.078 -3.542 15.338 1.00 95.00 72 GLU A O 1
ATOM 553 N N . LYS A 1 73 ? -4.123 -4.254 15.954 1.00 94.50 73 LYS A N 1
ATOM 554 C CA . LYS A 1 73 ? -4.236 -5.276 14.900 1.00 94.50 73 LYS A CA 1
ATOM 555 C C . LYS A 1 73 ? -4.136 -4.653 13.504 1.00 94.50 73 LYS A C 1
ATOM 557 O O . LYS A 1 73 ? -3.474 -5.209 12.631 1.00 94.50 73 LYS A O 1
ATOM 562 N N . MET A 1 74 ? -4.751 -3.486 13.305 1.00 95.62 74 MET A N 1
ATOM 563 C CA . MET A 1 74 ? -4.740 -2.778 12.023 1.00 95.62 74 MET A CA 1
ATOM 564 C C . MET A 1 74 ? -3.331 -2.309 11.659 1.00 95.62 74 MET A C 1
ATOM 566 O O . MET A 1 74 ? -2.911 -2.460 10.517 1.00 95.62 74 MET A O 1
ATOM 570 N N . SER A 1 75 ? -2.577 -1.799 12.634 1.00 95.12 75 SER A N 1
ATOM 571 C CA . SER A 1 75 ? -1.179 -1.404 12.446 1.00 95.12 75 SER A CA 1
ATOM 572 C C . SER A 1 75 ? -0.322 -2.580 11.965 1.00 95.12 75 SER A C 1
ATOM 574 O O . SER A 1 75 ? 0.432 -2.448 11.001 1.00 95.12 75 SER A O 1
ATOM 576 N N . ILE A 1 76 ? -0.510 -3.769 12.551 1.00 94.38 76 ILE A N 1
ATOM 577 C CA . ILE A 1 76 ? 0.186 -4.995 12.128 1.00 94.38 76 ILE A CA 1
ATOM 578 C C . ILE A 1 76 ? -0.204 -5.392 10.696 1.00 94.38 76 ILE A C 1
ATOM 580 O O . ILE A 1 76 ? 0.667 -5.742 9.897 1.00 94.38 76 ILE A O 1
ATOM 584 N N . ALA A 1 77 ? -1.494 -5.345 10.356 1.00 94.31 77 ALA A N 1
ATOM 585 C CA . ALA A 1 77 ? -1.973 -5.673 9.013 1.00 94.31 77 ALA A CA 1
ATOM 586 C C . ALA A 1 77 ? -1.412 -4.706 7.954 1.00 94.31 77 ALA A C 1
ATOM 588 O O . ALA A 1 77 ? -0.903 -5.140 6.919 1.00 94.31 77 ALA A O 1
ATOM 589 N N . LEU A 1 78 ? -1.425 -3.403 8.245 1.00 95.19 78 LEU A N 1
ATOM 590 C CA . LEU A 1 78 ? -0.849 -2.371 7.384 1.00 95.19 78 LEU A CA 1
ATOM 591 C C . LEU A 1 78 ? 0.660 -2.544 7.200 1.00 95.19 78 LEU A C 1
ATOM 593 O O . LEU A 1 78 ? 1.143 -2.391 6.083 1.00 95.19 78 LEU A O 1
ATOM 597 N N . ALA A 1 79 ? 1.399 -2.896 8.254 1.00 94.06 79 ALA A N 1
ATOM 598 C CA . ALA A 1 79 ? 2.838 -3.135 8.159 1.00 94.06 79 ALA A CA 1
ATOM 599 C C . ALA A 1 79 ? 3.165 -4.283 7.189 1.00 94.06 79 ALA A C 1
ATOM 601 O O . ALA A 1 79 ? 4.025 -4.127 6.323 1.00 94.06 79 ALA A O 1
ATOM 602 N N . LYS A 1 80 ? 2.429 -5.400 7.272 1.00 93.44 80 LYS A N 1
ATOM 603 C CA . LYS A 1 80 ? 2.575 -6.531 6.336 1.00 93.44 80 LYS A CA 1
ATOM 604 C C . LYS A 1 80 ? 2.239 -6.131 4.900 1.00 93.44 80 LYS A C 1
ATOM 606 O O . LYS A 1 80 ? 2.965 -6.473 3.972 1.00 93.44 80 LYS A O 1
ATOM 611 N N . GLN A 1 81 ? 1.141 -5.397 4.709 1.00 91.25 81 GLN A N 1
ATOM 612 C CA . GLN A 1 81 ? 0.734 -4.925 3.386 1.00 91.25 81 GLN A CA 1
ATOM 613 C C . GLN A 1 81 ? 1.788 -3.992 2.778 1.00 91.25 81 GLN A C 1
ATOM 615 O O . GLN A 1 81 ? 2.098 -4.094 1.591 1.00 91.25 81 GLN A O 1
ATOM 620 N N . LEU A 1 82 ? 2.348 -3.099 3.596 1.00 93.62 82 LEU A N 1
ATOM 621 C CA . LEU A 1 82 ? 3.378 -2.164 3.175 1.00 93.62 82 LEU A CA 1
ATOM 622 C C . LEU A 1 82 ? 4.653 -2.895 2.742 1.00 93.62 82 LEU A C 1
ATOM 624 O O . LEU A 1 82 ? 5.179 -2.587 1.679 1.00 93.62 82 LEU A O 1
ATOM 628 N N . GLU A 1 83 ? 5.096 -3.903 3.495 1.00 94.31 83 GLU A N 1
ATOM 629 C CA . GLU A 1 83 ? 6.260 -4.727 3.138 1.00 94.31 83 GLU A CA 1
ATOM 630 C C . GLU A 1 83 ? 6.095 -5.384 1.756 1.00 94.31 83 GLU A C 1
ATOM 632 O O . GLU A 1 83 ? 6.995 -5.329 0.913 1.00 94.31 83 GLU A O 1
ATOM 637 N N . VAL A 1 84 ? 4.914 -5.951 1.483 1.00 93.12 84 VAL A N 1
ATOM 638 C CA . VAL A 1 84 ? 4.604 -6.562 0.182 1.00 93.12 84 VAL A CA 1
ATOM 639 C C . VAL A 1 84 ? 4.618 -5.525 -0.943 1.00 93.12 84 VAL A C 1
ATOM 641 O O . VAL A 1 84 ? 5.169 -5.789 -2.017 1.00 93.12 84 VAL A O 1
ATOM 644 N N . LEU A 1 85 ? 4.033 -4.345 -0.718 1.00 92.69 85 LEU A N 1
ATOM 645 C CA . LEU A 1 85 ? 3.992 -3.266 -1.708 1.00 92.69 85 LEU A CA 1
ATOM 646 C C . LEU A 1 85 ? 5.384 -2.699 -1.995 1.00 92.69 85 LEU A C 1
ATOM 648 O O . LEU A 1 85 ? 5.749 -2.545 -3.159 1.00 92.69 85 LEU A O 1
ATOM 652 N N . GLU A 1 86 ? 6.190 -2.448 -0.965 1.00 93.69 86 GLU A N 1
ATOM 653 C CA . GLU A 1 86 ? 7.563 -1.956 -1.107 1.00 93.69 86 GLU A CA 1
ATOM 654 C C . GLU A 1 86 ? 8.441 -2.958 -1.868 1.00 93.69 86 GLU A C 1
ATOM 656 O O . GLU A 1 86 ? 9.186 -2.579 -2.780 1.00 93.69 86 GLU A O 1
ATOM 661 N N . LEU A 1 87 ? 8.319 -4.255 -1.558 1.00 94.62 87 LEU A N 1
ATOM 662 C CA . LEU A 1 87 ? 9.023 -5.304 -2.290 1.00 94.62 87 LEU A CA 1
ATOM 663 C C . LEU A 1 87 ? 8.571 -5.368 -3.755 1.00 94.62 87 LEU A C 1
ATOM 665 O O . LEU A 1 87 ? 9.415 -5.448 -4.653 1.00 94.62 87 LEU A O 1
ATOM 669 N N . SER A 1 88 ? 7.263 -5.295 -4.001 1.00 92.06 88 SER A N 1
ATOM 670 C CA . SER A 1 88 ? 6.689 -5.302 -5.351 1.00 92.06 88 SER A CA 1
ATOM 671 C C . SER A 1 88 ? 7.182 -4.110 -6.169 1.00 92.06 88 SER A C 1
ATOM 673 O O . SER A 1 88 ? 7.669 -4.289 -7.286 1.00 92.06 88 SER A O 1
ATOM 675 N N . HIS A 1 89 ? 7.166 -2.910 -5.586 1.00 92.31 89 HIS A N 1
ATOM 676 C CA . HIS A 1 89 ? 7.684 -1.694 -6.205 1.00 92.31 89 HIS A CA 1
ATOM 677 C C . HIS A 1 89 ? 9.185 -1.816 -6.523 1.00 92.31 89 HIS A C 1
ATOM 679 O O . HIS A 1 89 ? 9.630 -1.499 -7.628 1.00 92.31 89 HIS A O 1
ATOM 685 N N . LYS A 1 90 ? 9.986 -2.373 -5.603 1.00 93.75 90 LYS A N 1
ATOM 686 C CA . LYS A 1 90 ? 11.420 -2.633 -5.827 1.00 93.75 90 LYS A CA 1
ATOM 687 C C . LYS A 1 90 ? 11.676 -3.659 -6.936 1.00 93.75 90 LYS A C 1
ATOM 689 O O . LYS A 1 90 ? 12.692 -3.582 -7.628 1.00 93.75 90 LYS A O 1
ATOM 694 N N . ILE A 1 91 ? 10.815 -4.664 -7.084 1.00 92.75 91 ILE A N 1
ATOM 695 C CA . ILE A 1 91 ? 10.905 -5.633 -8.185 1.00 92.75 91 ILE A CA 1
ATOM 696 C C . ILE A 1 91 ? 10.581 -4.940 -9.510 1.00 92.75 91 ILE A C 1
ATOM 698 O O . ILE A 1 91 ? 11.367 -5.048 -10.448 1.00 92.75 91 ILE A O 1
ATOM 702 N N . GLN A 1 92 ? 9.490 -4.175 -9.569 1.00 91.25 92 GLN A N 1
ATOM 703 C CA . GLN A 1 92 ? 9.096 -3.429 -10.766 1.00 91.25 92 GLN A CA 1
ATOM 704 C C . GLN A 1 92 ? 10.183 -2.447 -11.222 1.00 91.25 92 GLN A C 1
ATOM 706 O O . GLN A 1 92 ? 10.501 -2.406 -12.409 1.00 91.25 92 GLN A O 1
ATOM 711 N N . GLY A 1 93 ? 10.814 -1.725 -10.289 1.00 93.69 93 GLY A N 1
ATOM 712 C CA . GLY A 1 93 ? 11.940 -0.835 -10.591 1.00 93.69 93 GLY A CA 1
ATOM 713 C C . GLY A 1 93 ? 13.119 -1.567 -11.239 1.00 93.69 93 GLY A C 1
ATOM 714 O O . GLY A 1 93 ? 13.592 -1.159 -12.296 1.00 93.69 93 GLY A O 1
ATOM 715 N N . ARG A 1 94 ? 13.529 -2.712 -10.677 1.00 94.56 94 ARG A N 1
ATOM 716 C CA . ARG A 1 94 ? 14.614 -3.538 -11.243 1.00 94.56 94 ARG A CA 1
ATOM 717 C C . ARG A 1 94 ? 14.285 -4.079 -12.634 1.00 94.56 94 ARG A C 1
ATOM 719 O O . ARG A 1 94 ? 15.152 -4.112 -13.503 1.00 94.56 94 ARG A O 1
ATOM 726 N N . VAL A 1 95 ? 13.039 -4.499 -12.853 1.00 94.69 95 VAL A N 1
ATOM 727 C CA . VAL A 1 95 ? 12.580 -4.955 -14.173 1.00 94.69 95 VAL A CA 1
ATOM 728 C C . VAL A 1 95 ? 12.652 -3.808 -15.180 1.00 94.69 95 VAL A C 1
ATOM 730 O O . VAL A 1 95 ? 13.190 -3.993 -16.269 1.00 94.69 95 VAL A O 1
ATOM 733 N N . ARG A 1 96 ? 12.184 -2.614 -14.805 1.00 92.94 96 ARG A N 1
ATOM 734 C CA . ARG A 1 96 ? 12.234 -1.425 -15.660 1.00 92.94 96 ARG A CA 1
ATOM 735 C C . ARG A 1 96 ? 13.665 -1.046 -16.041 1.00 92.94 96 ARG A C 1
ATOM 737 O O . ARG A 1 96 ? 13.942 -0.885 -17.225 1.00 92.94 96 ARG A O 1
ATOM 744 N N . GLU A 1 97 ? 14.578 -0.980 -15.074 1.00 95.19 97 GLU A N 1
ATOM 745 C CA . GLU A 1 97 ? 16.000 -0.707 -15.331 1.00 95.19 97 GLU A CA 1
ATOM 746 C C . GLU A 1 97 ? 16.616 -1.732 -16.294 1.00 95.19 97 GLU A C 1
ATOM 748 O O . GLU A 1 97 ? 17.350 -1.373 -17.217 1.00 95.19 97 GLU A O 1
ATOM 753 N N . SER A 1 98 ? 16.291 -3.017 -16.116 1.00 94.25 98 SER A N 1
ATOM 754 C CA . SER A 1 98 ? 16.781 -4.080 -16.994 1.00 94.25 98 SER A CA 1
ATOM 755 C C . SER A 1 98 ? 16.255 -3.943 -18.425 1.00 94.25 98 SER A C 1
ATOM 757 O O . SER A 1 98 ? 17.000 -4.195 -19.376 1.00 94.25 98 SER A O 1
ATOM 759 N N . VAL A 1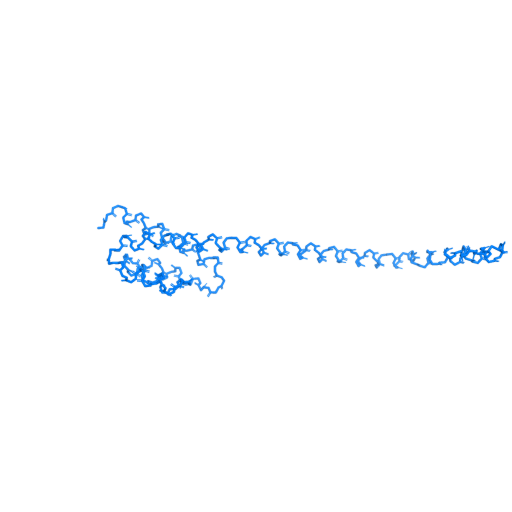 99 ? 14.991 -3.550 -18.595 1.00 93.50 99 VAL A N 1
ATOM 760 C CA . VAL A 1 99 ? 14.389 -3.309 -19.914 1.00 93.50 99 VAL A CA 1
ATOM 761 C C . VAL A 1 99 ? 15.032 -2.094 -20.582 1.00 93.50 99 VAL A C 1
ATOM 763 O O . VAL A 1 99 ? 15.466 -2.193 -21.727 1.00 93.50 99 VAL A O 1
ATOM 766 N N . GLU A 1 100 ? 15.172 -0.980 -19.861 1.00 95.38 100 GLU A N 1
ATOM 767 C CA . GLU A 1 100 ? 15.802 0.244 -20.375 1.00 95.38 100 GLU A CA 1
ATOM 768 C C . GLU A 1 100 ? 17.257 -0.002 -20.804 1.00 95.38 100 GLU A C 1
ATOM 770 O O . GLU A 1 100 ? 17.690 0.470 -21.859 1.00 95.38 100 GLU A O 1
ATOM 775 N N . LYS A 1 101 ? 18.010 -0.791 -20.026 1.00 95.56 101 LYS A N 1
ATOM 776 C CA . LYS A 1 101 ? 19.370 -1.206 -20.384 1.00 95.56 101 LYS A CA 1
ATOM 777 C C . LYS A 1 101 ? 19.387 -2.053 -21.658 1.00 95.56 101 LYS A C 1
ATOM 779 O O . LYS A 1 101 ? 20.153 -1.746 -22.568 1.00 95.56 101 LYS A O 1
ATOM 784 N N . SER A 1 102 ? 18.524 -3.066 -21.744 1.00 94.12 102 SER A N 1
ATOM 785 C CA . SER A 1 102 ? 18.453 -3.961 -22.910 1.00 94.12 102 SER A CA 1
ATOM 786 C C . SER A 1 102 ? 18.079 -3.201 -24.185 1.00 94.12 102 SER A C 1
ATOM 788 O O . SER A 1 102 ? 18.666 -3.419 -25.241 1.00 94.12 102 SER A O 1
ATOM 790 N N . GLN A 1 103 ? 17.141 -2.255 -24.086 1.00 94.31 103 GLN A N 1
ATOM 791 C CA . GLN A 1 103 ? 16.733 -1.418 -25.211 1.00 94.31 103 GLN A CA 1
ATOM 792 C C . GLN A 1 103 ? 17.863 -0.489 -25.674 1.00 94.31 103 GLN A C 1
ATOM 794 O O . GLN A 1 103 ? 18.069 -0.321 -26.876 1.00 94.31 103 GLN A O 1
ATOM 799 N N . ARG A 1 104 ? 18.631 0.079 -24.735 1.00 95.69 104 ARG A N 1
ATOM 800 C CA . ARG A 1 104 ? 19.814 0.891 -25.047 1.00 95.69 104 ARG A CA 1
ATOM 801 C C . ARG A 1 104 ? 20.896 0.066 -25.741 1.00 95.69 104 ARG A C 1
ATOM 803 O O . ARG A 1 104 ? 21.451 0.523 -26.733 1.00 95.69 104 ARG A O 1
ATOM 810 N N . GLU A 1 105 ? 21.188 -1.131 -25.240 1.00 95.12 105 GLU A N 1
ATOM 811 C CA . GLU A 1 105 ? 22.174 -2.037 -25.843 1.00 95.12 105 GLU A CA 1
ATOM 812 C C . GLU A 1 105 ? 21.767 -2.450 -27.260 1.00 95.12 105 GLU A C 1
ATOM 814 O O . GLU A 1 105 ? 22.582 -2.348 -28.175 1.00 95.12 105 GLU A O 1
ATOM 819 N N . TYR A 1 106 ? 20.500 -2.828 -27.460 1.00 96.06 106 TYR A N 1
ATOM 820 C CA . TYR A 1 106 ? 19.957 -3.140 -28.782 1.00 96.06 106 TYR A CA 1
ATOM 821 C C . TYR A 1 106 ? 20.121 -1.965 -29.755 1.00 96.06 106 TYR A C 1
ATOM 823 O O . TYR A 1 106 ? 20.630 -2.132 -30.861 1.00 96.06 106 TYR A O 1
ATOM 831 N N . PHE A 1 107 ? 19.747 -0.758 -29.325 1.00 95.88 107 PHE A N 1
ATOM 832 C CA . PHE A 1 107 ? 19.870 0.439 -30.152 1.00 95.88 107 PHE A CA 1
ATOM 833 C C . PHE A 1 107 ? 21.325 0.728 -30.545 1.00 95.88 107 PHE A C 1
ATOM 835 O O . PHE A 1 107 ? 21.604 1.003 -31.710 1.00 95.88 107 PHE A O 1
ATOM 842 N N . LEU A 1 108 ? 22.264 0.617 -29.601 1.00 95.69 108 LEU A N 1
ATOM 843 C CA . LEU A 1 108 ? 23.690 0.809 -29.872 1.00 95.69 108 LEU A CA 1
ATOM 844 C C . LEU A 1 108 ? 24.250 -0.256 -30.827 1.00 95.69 108 LEU A C 1
ATOM 846 O O . LEU A 1 108 ? 25.065 0.069 -31.687 1.00 95.69 108 LEU A O 1
ATOM 850 N N . GLN A 1 109 ? 23.806 -1.512 -30.719 1.00 94.31 109 GLN A N 1
ATOM 851 C CA . GLN A 1 109 ? 24.200 -2.570 -31.654 1.00 94.31 109 GLN A CA 1
ATOM 852 C C . GLN A 1 109 ? 23.711 -2.290 -33.077 1.00 94.31 109 GLN A C 1
ATOM 854 O O . GLN A 1 109 ? 24.478 -2.450 -34.024 1.00 94.31 109 GLN A O 1
ATOM 859 N N . GLU A 1 110 ? 22.467 -1.839 -33.240 1.00 95.62 110 GLU A N 1
ATOM 860 C CA . GLU A 1 110 ? 21.937 -1.469 -34.556 1.00 95.62 110 GLU A CA 1
ATOM 861 C C . GLU A 1 110 ? 22.663 -0.248 -35.140 1.00 95.62 110 GLU A C 1
ATOM 863 O O . GLU A 1 110 ? 22.991 -0.243 -36.326 1.00 95.62 110 GLU A O 1
ATOM 868 N N . GLN A 1 111 ? 23.012 0.745 -34.314 1.00 92.62 111 GLN A N 1
ATOM 869 C CA . GLN A 1 111 ? 23.847 1.870 -34.752 1.00 92.62 111 GLN A CA 1
ATOM 870 C C . GLN A 1 111 ? 25.228 1.417 -35.237 1.00 92.62 111 GLN A C 1
ATOM 872 O O . GLN A 1 111 ? 25.692 1.884 -36.275 1.00 92.62 111 GLN A O 1
ATOM 877 N N . LEU A 1 112 ? 25.882 0.496 -34.522 1.00 91.25 112 LEU A N 1
ATOM 878 C CA . LEU A 1 112 ? 27.176 -0.044 -34.941 1.00 91.25 112 LEU A CA 1
ATOM 879 C C . LEU A 1 112 ? 27.077 -0.786 -36.278 1.00 91.25 112 LEU A C 1
ATOM 881 O O . LEU A 1 112 ? 27.894 -0.531 -37.159 1.00 91.25 112 LEU A O 1
ATOM 885 N N . LYS A 1 113 ? 26.054 -1.630 -36.468 1.00 88.94 113 LYS A N 1
ATOM 886 C CA . LYS A 1 113 ? 25.821 -2.320 -37.749 1.00 88.94 113 LYS A CA 1
ATOM 887 C C . LYS A 1 113 ? 25.603 -1.337 -38.900 1.00 88.94 113 LYS A C 1
ATOM 889 O O . LYS A 1 113 ? 26.141 -1.540 -39.986 1.00 88.94 113 LYS A O 1
ATOM 894 N N . ALA A 1 114 ? 24.843 -0.266 -38.666 1.00 89.56 114 ALA A N 1
ATOM 895 C CA . ALA A 1 114 ? 24.629 0.774 -39.667 1.00 89.56 114 ALA A CA 1
ATOM 896 C C . ALA A 1 114 ? 25.950 1.465 -40.050 1.00 89.56 114 ALA A C 1
ATOM 898 O O . ALA A 1 114 ? 26.250 1.585 -41.235 1.00 89.56 114 ALA A O 1
ATOM 899 N N . ILE A 1 115 ? 26.784 1.822 -39.066 1.00 85.44 115 ILE A N 1
ATOM 900 C CA . ILE A 1 115 ? 28.112 2.412 -39.306 1.00 85.44 115 ILE A CA 1
ATOM 901 C C . ILE A 1 115 ? 29.023 1.442 -40.075 1.00 85.44 115 ILE A C 1
ATOM 903 O O . ILE A 1 115 ? 29.707 1.852 -41.009 1.00 85.44 115 ILE A O 1
ATOM 907 N N . GLU A 1 116 ? 29.055 0.156 -39.718 1.00 83.69 116 GLU A N 1
ATOM 908 C CA . GLU A 1 116 ? 29.858 -0.855 -40.425 1.00 83.69 116 GLU A CA 1
ATOM 909 C C . GLU A 1 116 ? 29.432 -1.027 -41.889 1.00 83.69 116 GLU A C 1
ATOM 911 O O . GLU A 1 116 ? 30.291 -1.214 -42.761 1.00 83.69 116 GLU A O 1
ATOM 916 N N . SER A 1 117 ? 28.127 -0.916 -42.157 1.00 82.56 117 SER A N 1
ATOM 917 C CA . SER A 1 117 ? 27.567 -0.901 -43.508 1.00 82.56 117 SER A CA 1
ATOM 918 C C . SER A 1 117 ? 27.948 0.372 -44.271 1.00 82.56 117 SER A C 1
ATOM 920 O O . SER A 1 117 ? 28.383 0.275 -45.415 1.00 82.56 117 SER A O 1
ATOM 922 N N . GLU A 1 118 ? 27.839 1.556 -43.659 1.00 82.00 118 GLU A N 1
ATOM 923 C CA . GLU A 1 118 ? 28.215 2.835 -44.288 1.00 82.00 118 GLU A CA 1
ATOM 924 C C . GLU A 1 118 ? 29.722 2.936 -44.569 1.00 82.00 118 GLU A C 1
ATOM 926 O O . GLU A 1 118 ? 30.135 3.481 -45.591 1.00 82.00 118 GLU A O 1
ATOM 931 N N . LEU A 1 119 ? 30.561 2.368 -43.698 1.00 78.50 119 LEU A N 1
ATOM 932 C CA . LEU A 1 119 ? 32.015 2.310 -43.880 1.00 78.50 119 LEU A CA 1
ATOM 933 C C . LEU A 1 119 ? 32.460 1.250 -44.905 1.00 78.50 119 LEU A C 1
ATOM 935 O O . LEU A 1 119 ? 33.666 1.085 -45.116 1.00 78.50 119 LEU A O 1
ATOM 939 N N . GLY A 1 120 ? 31.530 0.498 -45.510 1.00 66.75 120 GLY A N 1
ATOM 940 C CA . GLY A 1 120 ? 31.828 -0.553 -46.489 1.00 66.75 120 GLY A CA 1
ATOM 941 C C . GLY A 1 120 ? 32.650 -1.716 -45.921 1.00 66.75 120 GLY A C 1
ATOM 942 O O . GLY A 1 120 ? 33.277 -2.466 -46.672 1.00 66.75 120 GLY A O 1
ATOM 943 N N . ARG A 1 121 ? 32.702 -1.873 -44.588 1.00 60.72 121 ARG A N 1
ATOM 944 C CA . ARG A 1 121 ? 33.485 -2.938 -43.937 1.00 60.72 121 ARG A CA 1
ATOM 945 C C . ARG A 1 121 ? 32.837 -4.310 -44.096 1.00 60.72 121 ARG A C 1
ATOM 947 O O . ARG A 1 121 ? 33.571 -5.289 -44.201 1.00 60.72 121 ARG A O 1
ATOM 954 N N . GLY A 1 122 ? 31.506 -4.368 -44.188 1.00 59.91 122 GLY A N 1
ATOM 955 C CA . GLY A 1 122 ? 30.778 -5.601 -44.509 1.00 59.91 122 GLY A CA 1
ATOM 956 C C . GLY A 1 122 ? 31.175 -6.181 -45.873 1.00 59.91 122 GLY A C 1
ATOM 957 O O . GLY A 1 122 ? 31.426 -7.382 -45.984 1.00 59.91 122 GLY A O 1
ATOM 958 N N . ASP A 1 123 ? 31.347 -5.325 -46.883 1.00 60.72 123 ASP A N 1
ATOM 959 C CA . ASP A 1 123 ? 31.795 -5.747 -48.216 1.00 60.72 123 ASP A CA 1
ATOM 960 C C . ASP A 1 123 ? 33.272 -6.136 -48.217 1.00 60.72 123 ASP A C 1
ATOM 962 O O . ASP A 1 123 ? 33.644 -7.157 -48.783 1.00 60.72 123 ASP A O 1
ATOM 966 N N . ARG A 1 124 ? 3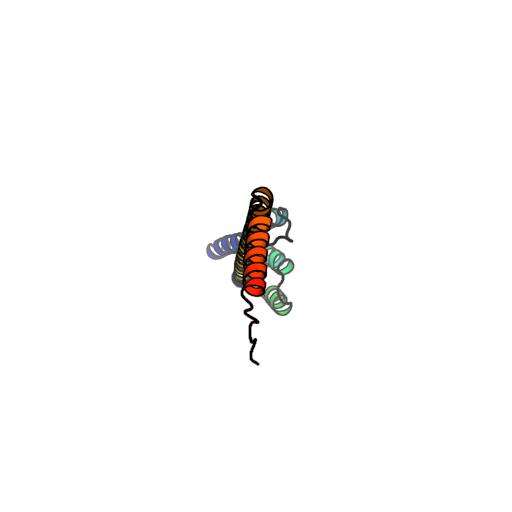4.127 -5.380 -47.519 1.00 61.16 124 ARG A N 1
ATOM 967 C CA . ARG A 1 124 ? 35.575 -5.630 -47.501 1.00 61.16 124 ARG A CA 1
ATOM 968 C C . ARG A 1 124 ? 35.940 -6.974 -46.863 1.00 61.16 124 ARG A C 1
ATOM 970 O O . ARG A 1 124 ? 36.779 -7.688 -47.400 1.00 61.16 124 ARG A O 1
ATOM 977 N N . GLN A 1 125 ? 35.277 -7.347 -45.767 1.00 65.12 125 GLN A N 1
ATOM 978 C CA . GLN A 1 125 ? 35.475 -8.646 -45.113 1.00 65.12 125 GLN A CA 1
ATOM 979 C C . GLN A 1 125 ? 34.975 -9.803 -45.992 1.00 65.12 125 GLN A C 1
ATOM 981 O O . GLN A 1 125 ? 35.612 -10.853 -46.076 1.00 65.12 125 GLN A O 1
ATOM 986 N N . THR A 1 126 ? 33.853 -9.595 -46.686 1.00 67.06 126 THR A N 1
ATOM 987 C CA . THR A 1 126 ? 33.284 -10.565 -47.630 1.00 67.06 126 THR A CA 1
ATOM 988 C C . THR A 1 126 ? 34.190 -10.752 -48.851 1.00 67.06 126 THR A C 1
ATOM 990 O O . THR A 1 126 ? 34.428 -11.884 -49.275 1.00 67.06 126 THR A O 1
ATOM 993 N N . GLU A 1 127 ? 34.762 -9.666 -49.372 1.00 67.88 127 GLU A N 1
ATOM 994 C CA . GLU A 1 127 ? 35.676 -9.686 -50.514 1.00 67.88 127 GLU A CA 1
ATOM 995 C C . GLU A 1 127 ? 37.037 -10.305 -50.149 1.00 67.88 127 GLU A C 1
ATOM 997 O O . GLU A 1 127 ? 37.571 -11.107 -50.915 1.00 67.88 127 GLU A O 1
ATOM 1002 N N . GLU A 1 128 ? 37.574 -10.024 -48.955 1.00 69.19 128 GLU A N 1
ATOM 1003 C CA . GLU A 1 128 ? 38.789 -10.672 -48.435 1.00 69.19 128 GLU A CA 1
ATOM 1004 C C . GLU A 1 128 ? 38.588 -12.184 -48.246 1.00 69.19 128 GLU A C 1
ATOM 1006 O O . GLU A 1 128 ? 39.424 -12.985 -48.671 1.00 69.19 128 GLU A O 1
ATOM 1011 N N . LEU A 1 129 ? 37.451 -12.605 -47.681 1.00 76.06 129 LEU A N 1
ATOM 1012 C CA . LEU A 1 129 ? 37.106 -14.025 -47.545 1.00 76.06 129 LEU A CA 1
ATOM 1013 C C . LEU A 1 129 ? 36.970 -14.718 -48.905 1.00 76.06 129 LEU A C 1
ATOM 1015 O O . LEU A 1 129 ? 37.403 -15.864 -49.065 1.00 76.06 129 LEU A O 1
ATOM 1019 N N . LYS A 1 130 ? 36.391 -14.031 -49.893 1.00 77.12 130 LYS A N 1
ATOM 1020 C CA . LYS A 1 130 ? 36.264 -14.535 -51.261 1.00 77.12 130 LYS A CA 1
ATOM 1021 C C . LYS A 1 130 ? 37.631 -14.684 -51.932 1.00 77.12 130 LYS A C 1
ATOM 1023 O O . LYS A 1 130 ? 37.909 -15.744 -52.486 1.00 77.12 130 LYS A O 1
ATOM 1028 N N . GLN A 1 131 ? 38.516 -13.697 -51.793 1.00 77.38 131 GLN A N 1
ATOM 1029 C CA . GLN A 1 131 ? 39.889 -13.763 -52.305 1.00 77.38 131 GLN A CA 1
ATOM 1030 C C . GLN A 1 131 ? 40.701 -14.890 -51.659 1.00 77.38 131 GLN A C 1
ATOM 1032 O O . GLN A 1 131 ? 41.413 -15.612 -52.355 1.00 77.38 131 GLN A O 1
ATOM 1037 N N . ILE A 1 132 ? 40.578 -15.095 -50.345 1.00 78.69 132 ILE A N 1
ATOM 1038 C CA . ILE A 1 132 ? 41.229 -16.217 -49.655 1.00 78.69 132 ILE A CA 1
ATOM 1039 C C . ILE A 1 132 ? 40.709 -17.554 -50.199 1.00 78.69 132 ILE A C 1
ATOM 1041 O O . ILE A 1 132 ? 41.507 -18.447 -50.478 1.00 78.69 132 ILE A O 1
ATOM 1045 N N . ARG A 1 133 ? 39.392 -17.692 -50.407 1.00 77.94 133 ARG A N 1
ATOM 1046 C CA . ARG A 1 133 ? 38.788 -18.916 -50.957 1.00 77.94 133 ARG A CA 1
ATOM 1047 C C . ARG A 1 133 ? 39.258 -19.196 -52.388 1.00 77.94 133 ARG A C 1
ATOM 1049 O O . ARG A 1 133 ? 39.670 -20.316 -52.672 1.00 77.94 133 ARG A O 1
ATOM 1056 N N . GLU A 1 134 ? 39.286 -18.184 -53.253 1.00 80.06 134 GLU A N 1
ATOM 1057 C CA . GLU A 1 134 ? 39.818 -18.304 -54.619 1.00 80.06 134 GLU A CA 1
ATOM 1058 C C . GLU A 1 134 ? 41.308 -18.675 -54.633 1.00 80.06 134 GLU A C 1
ATOM 1060 O O . GLU A 1 134 ? 41.743 -19.482 -55.455 1.00 80.06 134 GLU A O 1
ATOM 1065 N N . ASN A 1 135 ? 42.103 -18.119 -53.715 1.00 80.44 135 ASN A N 1
ATOM 1066 C CA . ASN A 1 135 ? 43.520 -18.456 -53.589 1.00 80.44 135 ASN A CA 1
ATOM 1067 C C . ASN A 1 135 ? 43.731 -19.900 -53.107 1.00 80.44 135 ASN A C 1
ATOM 1069 O O . ASN A 1 135 ? 44.642 -20.564 -53.595 1.00 80.44 135 ASN A O 1
ATOM 1073 N N . ILE A 1 136 ? 42.884 -20.411 -52.206 1.00 78.50 136 ILE A N 1
ATOM 1074 C CA . ILE A 1 136 ? 42.909 -21.814 -51.752 1.00 78.50 136 ILE A CA 1
ATOM 1075 C C . ILE A 1 136 ? 42.547 -22.769 -52.899 1.00 78.50 136 ILE A C 1
ATOM 1077 O O . ILE A 1 136 ? 43.231 -23.777 -53.096 1.00 78.50 136 ILE A O 1
ATOM 1081 N N . GLU A 1 137 ? 41.521 -22.440 -53.692 1.00 76.38 137 GLU A N 1
ATOM 1082 C CA . GLU A 1 137 ? 41.140 -23.224 -54.875 1.00 76.38 137 GLU A CA 1
ATOM 1083 C C . GLU A 1 137 ? 42.249 -23.231 -55.935 1.00 76.38 137 GLU A C 1
ATOM 1085 O O . GLU A 1 137 ? 42.611 -24.295 -56.441 1.00 76.38 137 GLU A O 1
ATOM 1090 N N . LYS A 1 138 ? 42.856 -22.070 -56.220 1.00 75.31 138 LYS A N 1
ATOM 1091 C CA . LYS A 1 138 ? 44.003 -21.953 -57.140 1.00 75.31 138 LYS A CA 1
ATOM 1092 C C . LYS A 1 138 ? 45.248 -22.677 -56.633 1.00 75.31 138 LYS A C 1
ATOM 1094 O O . LYS A 1 138 ? 45.995 -23.225 -57.438 1.00 75.31 138 LYS A O 1
ATOM 1099 N N . ALA A 1 139 ? 45.472 -22.702 -55.320 1.00 76.62 139 ALA A N 1
ATOM 1100 C CA . ALA A 1 139 ? 46.577 -23.432 -54.705 1.00 76.62 139 ALA A CA 1
ATOM 1101 C C . ALA A 1 139 ? 46.373 -24.961 -54.720 1.00 76.62 139 ALA A C 1
ATOM 1103 O O . ALA A 1 139 ? 47.286 -25.695 -54.348 1.00 76.62 139 ALA A O 1
ATOM 1104 N N . GLY A 1 140 ? 45.205 -25.461 -55.147 1.00 57.53 140 GLY A N 1
ATOM 1105 C CA . GLY A 1 140 ? 44.912 -26.894 -55.223 1.00 57.53 140 GLY A CA 1
ATOM 1106 C C . GLY A 1 140 ? 44.700 -27.555 -53.858 1.00 57.53 140 GLY A C 1
ATOM 1107 O O . GLY A 1 140 ? 44.678 -28.783 -53.760 1.00 57.53 140 GLY A O 1
ATOM 1108 N N . TRP A 1 141 ? 44.529 -26.764 -52.797 1.00 61.56 141 TRP A N 1
ATOM 1109 C CA . TRP A 1 141 ? 44.263 -27.271 -51.455 1.00 61.56 141 TRP A CA 1
ATOM 1110 C C . TRP A 1 141 ? 42.774 -27.595 -51.345 1.00 61.56 141 TRP A C 1
ATOM 1112 O O . TRP A 1 141 ? 41.970 -26.803 -50.859 1.00 61.56 141 TRP A O 1
ATOM 1122 N N . ARG A 1 142 ? 42.383 -28.793 -51.793 1.00 56.47 142 ARG A N 1
ATOM 1123 C CA . ARG A 1 142 ? 41.130 -29.387 -51.323 1.00 56.47 142 ARG A CA 1
ATOM 1124 C C . ARG A 1 142 ? 41.278 -29.579 -49.819 1.00 56.47 142 ARG A C 1
ATOM 1126 O O . ARG A 1 142 ? 42.066 -30.414 -49.383 1.00 56.47 142 ARG A O 1
ATOM 1133 N N . LEU A 1 143 ? 40.527 -28.807 -49.035 1.00 53.19 143 LEU A N 1
ATOM 1134 C CA . LEU A 1 143 ? 40.274 -29.132 -47.638 1.00 53.19 143 LEU A CA 1
ATOM 1135 C C . LEU A 1 143 ? 39.759 -30.573 -47.606 1.00 53.19 143 LEU A C 1
ATOM 1137 O O . LEU A 1 143 ? 38.611 -30.846 -47.957 1.00 53.19 143 LEU A O 1
ATOM 1141 N N . HIS A 1 144 ? 40.624 -31.500 -47.204 1.00 50.00 144 HIS A N 1
ATOM 1142 C CA . HIS A 1 144 ? 40.189 -32.758 -46.633 1.00 50.00 144 HIS A CA 1
ATOM 1143 C C . HIS A 1 144 ? 39.475 -32.401 -45.328 1.00 50.00 144 HIS A C 1
ATOM 1145 O O . HIS A 1 144 ? 40.072 -32.389 -44.256 1.00 50.00 144 HIS A O 1
ATOM 1151 N N . ALA A 1 145 ? 38.196 -32.041 -45.439 1.00 44.94 145 ALA A N 1
ATOM 1152 C CA . ALA A 1 145 ? 37.268 -32.111 -44.329 1.00 44.94 145 ALA A CA 1
ATOM 1153 C C . ALA A 1 145 ? 37.100 -33.604 -44.016 1.00 44.94 145 ALA A C 1
ATOM 1155 O O . ALA A 1 145 ? 36.323 -34.311 -44.657 1.00 44.94 145 ALA A O 1
ATOM 1156 N N . GLY A 1 146 ? 37.962 -34.093 -43.124 1.00 44.31 146 GLY A N 1
ATOM 1157 C CA . GLY A 1 146 ? 37.794 -35.373 -42.456 1.00 44.31 146 GLY A CA 1
ATOM 1158 C C . GLY A 1 146 ? 36.559 -35.342 -41.557 1.00 44.31 146 GLY A C 1
ATOM 1159 O O . GLY A 1 146 ? 36.162 -34.274 -41.090 1.00 44.31 146 GLY A O 1
ATOM 1160 N N . ALA A 1 147 ? 35.979 -36.532 -41.414 1.00 35.31 147 ALA A N 1
ATOM 1161 C CA . ALA A 1 147 ? 34.795 -36.902 -40.643 1.00 35.31 147 ALA A CA 1
ATOM 1162 C C . ALA A 1 147 ? 34.744 -36.366 -39.204 1.00 35.31 147 ALA A C 1
ATOM 1164 O O . ALA A 1 147 ? 35.823 -36.198 -38.591 1.00 35.31 147 ALA A O 1
#

pLDDT: mean 87.03, std 12.27, range [35.31, 96.31]

Sequence (147 aa):
MTKNLQALIVSVRQAANRVIALSPSVPEEASVLLENIENPSALADFLAANLSLPVNEKQQFLEELDPAKRLEKMSIALAKQLEVLELSHKIQGRVRESVEKSQREYFLQEQLKAIESELGRGDRQTEELKQIRENIEKAGWRLHAGA

InterPro domains:
  IPR003111 Lon protease, N-terminal domain [PF02190] (5-79)
  IPR003111 Lon protease, N-terminal domain [PS51787] (1-82)
  IPR015947 PUA-like superfamily [SSF88697] (4-76)
  IPR027065 Lon protease [PTHR43718] (5-138)

Organism: NCBI:txid412755